Protein AF-A0A932NDX1-F1 (afdb_monomer_lite)

pLDDT: mean 85.48, std 8.46, range [51.53, 94.94]

Structure (mmCIF, N/CA/C/O backbone):
data_AF-A0A932NDX1-F1
#
_entry.id   AF-A0A932NDX1-F1
#
loop_
_atom_site.group_PDB
_atom_site.id
_atom_site.type_symbol
_atom_site.label_atom_id
_atom_site.label_alt_id
_atom_site.label_comp_id
_atom_site.label_asym_id
_atom_site.label_entity_id
_atom_site.label_seq_id
_atom_site.pdbx_PDB_ins_code
_atom_site.Cartn_x
_atom_site.Cartn_y
_atom_site.Cartn_z
_atom_site.occupancy
_atom_site.B_iso_or_equiv
_atom_site.auth_seq_id
_atom_site.auth_comp_id
_atom_site.auth_asym_id
_atom_site.auth_atom_id
_atom_site.pdbx_PDB_model_num
ATOM 1 N N . MET A 1 1 ? 3.238 -11.510 4.898 1.00 69.31 1 MET A N 1
ATOM 2 C CA . MET A 1 1 ? 3.927 -10.205 5.029 1.00 69.31 1 MET A CA 1
ATOM 3 C C . MET A 1 1 ? 5.353 -10.208 4.456 1.00 69.31 1 MET A C 1
ATOM 5 O O . MET A 1 1 ? 5.536 -9.669 3.377 1.00 69.31 1 MET A O 1
ATOM 9 N N . LEU A 1 2 ? 6.348 -10.876 5.064 1.00 79.75 2 LEU A N 1
ATOM 10 C CA . LEU A 1 2 ? 7.758 -10.866 4.595 1.00 79.75 2 LEU A CA 1
ATOM 11 C C . LEU A 1 2 ? 7.969 -11.289 3.123 1.00 79.75 2 LEU A C 1
ATOM 13 O O . LEU A 1 2 ? 8.825 -10.732 2.442 1.00 79.75 2 LEU A O 1
ATOM 17 N N . SER A 1 3 ? 7.192 -12.251 2.614 1.00 82.94 3 SER A N 1
ATOM 18 C CA . SER A 1 3 ? 7.258 -12.676 1.201 1.00 82.94 3 SER A CA 1
ATOM 19 C C . SER A 1 3 ? 6.712 -11.623 0.227 1.00 82.94 3 SER A C 1
ATOM 21 O O . SER A 1 3 ? 7.215 -11.487 -0.886 1.00 82.94 3 SER A O 1
ATOM 23 N N . ILE A 1 4 ? 5.700 -10.866 0.6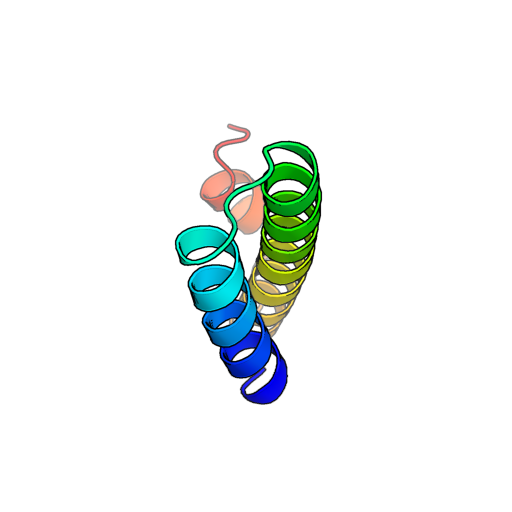53 1.00 82.50 4 ILE A N 1
ATOM 24 C CA . ILE A 1 4 ? 5.024 -9.851 -0.164 1.00 82.50 4 ILE A CA 1
ATOM 25 C C . ILE A 1 4 ? 5.935 -8.626 -0.293 1.00 82.50 4 ILE A C 1
ATOM 27 O O . ILE A 1 4 ? 6.215 -8.187 -1.401 1.00 82.50 4 ILE A O 1
ATOM 31 N N . VAL A 1 5 ? 6.536 -8.186 0.817 1.00 83.31 5 VAL A N 1
ATOM 32 C CA . VAL A 1 5 ? 7.529 -7.096 0.831 1.00 83.31 5 VAL A CA 1
ATOM 33 C C . VAL A 1 5 ? 8.756 -7.435 -0.027 1.00 83.31 5 VAL A C 1
ATOM 35 O O . VAL A 1 5 ? 9.238 -6.602 -0.792 1.00 83.31 5 VAL A O 1
ATOM 38 N N . LYS A 1 6 ? 9.250 -8.681 0.030 1.00 86.75 6 LYS A N 1
ATOM 39 C CA . LYS A 1 6 ? 10.343 -9.139 -0.851 1.00 86.75 6 LYS A CA 1
ATOM 40 C C . LYS A 1 6 ? 9.954 -9.097 -2.331 1.00 86.75 6 LYS A C 1
ATOM 42 O O . LYS A 1 6 ? 10.779 -8.717 -3.158 1.00 86.75 6 LYS A O 1
ATOM 47 N N . SER A 1 7 ? 8.715 -9.467 -2.649 1.00 83.81 7 SER A N 1
ATOM 48 C CA . SER A 1 7 ? 8.192 -9.431 -4.019 1.00 83.81 7 SER A CA 1
ATOM 49 C C . SER A 1 7 ? 8.062 -7.990 -4.521 1.00 83.81 7 SER A C 1
ATOM 51 O O . SER A 1 7 ? 8.517 -7.688 -5.619 1.00 83.81 7 SER A O 1
ATOM 53 N N . MET A 1 8 ? 7.563 -7.076 -3.684 1.00 86.50 8 MET A N 1
ATOM 54 C CA . MET A 1 8 ? 7.484 -5.642 -3.978 1.00 86.50 8 MET A CA 1
ATOM 55 C C . MET A 1 8 ? 8.864 -5.038 -4.277 1.00 86.50 8 MET A C 1
ATOM 57 O O . MET A 1 8 ? 9.020 -4.303 -5.251 1.00 86.50 8 MET A O 1
ATOM 61 N N . LEU A 1 9 ? 9.884 -5.378 -3.482 1.00 87.88 9 LEU A N 1
ATOM 62 C CA . LEU A 1 9 ? 11.254 -4.900 -3.696 1.00 87.88 9 LEU A CA 1
ATOM 63 C C . LEU A 1 9 ? 11.830 -5.373 -5.040 1.00 8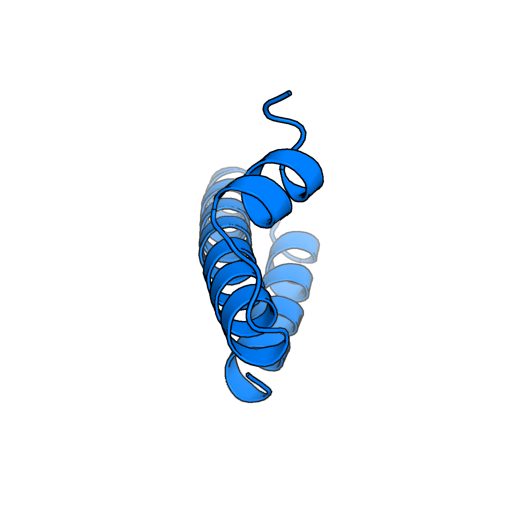7.88 9 LEU A C 1
ATOM 65 O O . LEU A 1 9 ? 12.529 -4.625 -5.721 1.00 87.88 9 LEU A O 1
ATOM 69 N N . GLU A 1 10 ? 11.545 -6.614 -5.425 1.00 88.00 10 GLU A N 1
ATOM 70 C CA . GLU A 1 10 ? 11.973 -7.168 -6.709 1.00 88.00 10 GLU A CA 1
ATOM 71 C C . GLU A 1 10 ? 11.245 -6.500 -7.887 1.00 88.00 10 GLU A C 1
ATOM 73 O O . GLU A 1 10 ? 11.876 -6.168 -8.892 1.00 88.00 10 GLU A O 1
ATOM 78 N N . LEU A 1 11 ? 9.944 -6.221 -7.749 1.00 85.50 11 LEU A N 1
ATOM 79 C CA . LEU A 1 11 ? 9.161 -5.493 -8.753 1.00 85.50 11 LEU A CA 1
ATOM 80 C C . LEU A 1 11 ? 9.695 -4.073 -8.982 1.00 85.50 11 LEU A C 1
ATOM 82 O O . LEU A 1 11 ? 9.876 -3.673 -10.130 1.00 85.50 11 LEU A O 1
ATOM 86 N N . HIS A 1 12 ? 10.050 -3.345 -7.918 1.00 83.69 12 HIS A N 1
ATOM 87 C CA . HIS A 1 12 ? 10.645 -2.006 -8.035 1.00 83.69 12 HIS A CA 1
ATOM 88 C C . HIS A 1 12 ? 11.988 -2.022 -8.775 1.00 83.69 12 HIS A C 1
ATOM 90 O O . HIS A 1 12 ? 12.261 -1.149 -9.602 1.00 83.69 12 HIS A O 1
ATOM 96 N N . LYS A 1 13 ? 12.825 -3.038 -8.532 1.00 86.06 13 LYS A N 1
ATOM 97 C CA . LYS A 1 13 ? 14.089 -3.211 -9.268 1.00 86.06 13 LYS A CA 1
ATOM 98 C C . LYS A 1 13 ? 13.846 -3.458 -10.756 1.00 86.06 13 LYS A C 1
ATOM 100 O O . LYS A 1 13 ? 14.545 -2.885 -11.591 1.00 86.06 13 LYS A O 1
ATOM 105 N N . ARG A 1 14 ? 12.849 -4.282 -11.094 1.00 81.69 14 ARG A N 1
ATOM 106 C CA . ARG A 1 14 ? 12.470 -4.572 -12.486 1.00 81.69 14 ARG A CA 1
ATOM 107 C C . ARG A 1 14 ? 11.889 -3.351 -13.186 1.00 81.69 14 ARG A C 1
ATOM 109 O O . ARG A 1 14 ? 12.277 -3.091 -14.320 1.00 81.69 14 ARG A O 1
ATOM 116 N N . LEU A 1 15 ? 11.061 -2.561 -12.504 1.00 79.50 15 LEU A N 1
ATOM 117 C CA . LEU A 1 15 ? 10.533 -1.298 -13.023 1.00 79.50 15 LEU A CA 1
ATOM 118 C C . LEU A 1 15 ? 11.658 -0.296 -13.338 1.00 79.50 15 LEU A C 1
ATOM 120 O O . LEU A 1 15 ? 11.660 0.306 -14.412 1.00 79.50 15 LEU A O 1
ATOM 124 N N . GLY A 1 16 ? 12.661 -0.177 -12.461 1.00 79.00 16 GLY A N 1
ATOM 125 C CA . GLY A 1 16 ? 13.839 0.668 -12.696 1.00 79.00 16 GLY A CA 1
ATOM 126 C C . GLY A 1 16 ? 14.739 0.189 -13.845 1.00 79.00 16 GLY A C 1
ATOM 127 O O . GLY A 1 16 ? 15.339 1.006 -14.542 1.00 79.00 16 GLY A O 1
ATOM 128 N N . ALA A 1 17 ? 14.815 -1.125 -14.073 1.00 81.06 17 ALA A N 1
ATOM 129 C CA . ALA A 1 17 ? 15.597 -1.730 -15.155 1.00 81.06 17 ALA A CA 1
ATOM 130 C C . ALA A 1 17 ? 14.840 -1.828 -16.499 1.00 81.06 17 ALA A C 1
ATOM 132 O O . ALA A 1 17 ? 15.469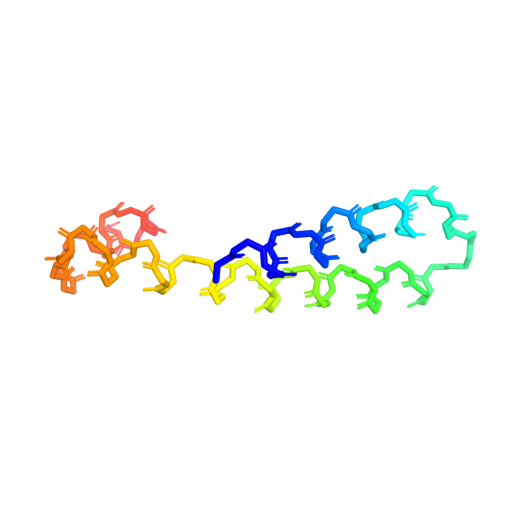 -2.024 -17.544 1.00 81.06 17 ALA A O 1
ATOM 133 N N . ALA A 1 18 ? 13.510 -1.698 -16.494 1.00 76.19 18 ALA A N 1
ATOM 134 C CA . ALA A 1 18 ? 12.668 -1.824 -17.678 1.00 76.19 18 ALA A CA 1
ATOM 135 C C . ALA A 1 18 ? 12.859 -0.639 -18.641 1.00 76.19 18 ALA A C 1
ATOM 137 O O . ALA A 1 18 ? 12.754 0.534 -18.260 1.00 76.19 18 ALA A O 1
ATOM 138 N N . LYS A 1 19 ? 13.133 -0.964 -19.912 1.00 64.75 19 LYS A N 1
ATOM 139 C CA . LYS A 1 19 ? 13.322 -0.005 -21.015 1.00 64.75 19 LYS A CA 1
ATOM 140 C C . LYS A 1 19 ? 12.034 0.275 -21.810 1.00 64.75 19 LYS A C 1
ATOM 142 O O . LYS A 1 19 ? 11.835 1.438 -22.154 1.00 64.75 19 LYS A O 1
ATOM 147 N N . PRO A 1 20 ? 11.162 -0.710 -22.111 1.00 75.06 20 PRO A N 1
ATOM 148 C CA . PRO A 1 20 ? 9.900 -0.440 -22.797 1.00 75.06 20 PRO A CA 1
ATOM 149 C C . PRO A 1 20 ? 8.857 0.182 -21.849 1.00 75.06 20 PRO A C 1
ATOM 151 O O . PRO A 1 20 ? 8.756 -0.242 -20.697 1.00 75.06 20 PRO A O 1
ATOM 154 N N . PRO A 1 21 ? 8.045 1.146 -22.315 1.00 68.38 21 PRO A N 1
ATOM 155 C CA . PRO A 1 21 ? 7.002 1.776 -21.500 1.00 68.38 21 PRO A CA 1
ATOM 156 C C . PRO A 1 21 ? 5.894 0.802 -21.063 1.00 68.38 21 PRO A C 1
ATOM 158 O O . PRO A 1 21 ? 5.409 0.916 -19.943 1.00 68.38 21 PRO A O 1
ATOM 161 N N . VAL A 1 22 ? 5.562 -0.207 -21.880 1.00 69.38 22 VAL A N 1
ATOM 162 C CA . VAL A 1 22 ? 4.507 -1.190 -21.555 1.00 69.38 22 VAL A CA 1
ATOM 163 C C . VAL A 1 22 ? 4.881 -2.087 -20.367 1.00 69.38 22 VAL A C 1
ATOM 165 O O . VAL A 1 22 ? 4.039 -2.423 -19.539 1.00 69.38 22 VAL A O 1
ATOM 168 N N . ASP A 1 23 ? 6.168 -2.420 -20.236 1.00 73.38 23 ASP A N 1
ATOM 169 C CA . ASP A 1 23 ? 6.663 -3.230 -19.123 1.00 73.38 23 ASP A CA 1
ATOM 170 C C . ASP A 1 23 ? 6.605 -2.432 -17.817 1.00 73.38 23 ASP A C 1
ATOM 172 O O . ASP A 1 23 ? 6.312 -2.983 -16.760 1.00 73.38 23 ASP A O 1
ATOM 176 N N . ARG A 1 24 ? 6.836 -1.114 -17.885 1.00 77.38 24 ARG A N 1
ATOM 177 C CA . ARG A 1 24 ? 6.741 -0.231 -16.717 1.00 77.38 24 ARG A CA 1
ATOM 178 C C . ARG A 1 24 ? 5.316 -0.119 -16.198 1.00 77.38 24 ARG A C 1
ATOM 180 O O . ARG A 1 24 ? 5.137 -0.207 -14.991 1.00 77.38 24 ARG A O 1
ATOM 187 N N . GLU A 1 25 ? 4.328 0.031 -17.077 1.00 86.12 25 GLU A N 1
ATOM 188 C CA . GLU A 1 25 ? 2.914 0.062 -16.674 1.00 86.12 25 GLU A CA 1
ATOM 189 C C . GLU A 1 25 ? 2.490 -1.254 -16.014 1.00 86.12 25 GLU A C 1
ATOM 191 O O . GLU A 1 25 ? 1.853 -1.241 -14.961 1.00 86.12 25 GLU A O 1
ATOM 196 N N . LEU A 1 26 ? 2.917 -2.394 -16.569 1.00 86.06 26 LEU A N 1
ATOM 197 C CA . LEU A 1 26 ? 2.652 -3.704 -15.977 1.00 86.06 26 LEU A CA 1
ATOM 198 C C . LEU A 1 26 ? 3.292 -3.848 -14.588 1.00 86.06 26 LEU A C 1
ATOM 200 O O . LEU A 1 26 ? 2.633 -4.304 -13.653 1.00 86.06 26 LEU A O 1
ATOM 204 N N . TYR A 1 27 ? 4.564 -3.468 -14.438 1.00 84.19 27 TYR A N 1
ATOM 205 C CA . TYR A 1 27 ? 5.243 -3.532 -13.143 1.00 84.19 27 TYR A CA 1
ATOM 206 C C . TYR A 1 27 ? 4.646 -2.552 -12.130 1.00 84.19 27 TYR A C 1
ATOM 208 O O . TYR A 1 27 ? 4.523 -2.915 -10.964 1.00 84.19 27 TYR A O 1
ATOM 216 N N . GLN A 1 28 ? 4.231 -1.358 -12.561 1.00 86.88 28 GLN A N 1
ATOM 217 C CA . GLN A 1 28 ? 3.573 -0.384 -11.694 1.00 86.88 28 GLN A CA 1
ATOM 218 C C . GLN A 1 28 ? 2.237 -0.924 -11.183 1.00 86.88 28 GLN A C 1
ATOM 220 O O . GLN A 1 28 ? 2.006 -0.931 -9.982 1.00 86.88 28 GLN A O 1
ATOM 225 N N . TRP A 1 29 ? 1.407 -1.491 -12.062 1.00 89.69 29 TRP A N 1
ATOM 226 C CA . TRP A 1 29 ? 0.144 -2.106 -11.652 1.00 89.69 29 TRP A CA 1
ATOM 227 C C . TRP A 1 29 ? 0.349 -3.248 -10.644 1.00 89.69 29 TRP A C 1
ATOM 229 O O . TRP A 1 29 ? -0.389 -3.366 -9.665 1.00 89.69 29 TRP A O 1
ATOM 239 N N . GLN A 1 30 ? 1.376 -4.081 -10.846 1.00 87.81 30 GLN A N 1
ATOM 240 C CA . GLN A 1 30 ? 1.720 -5.144 -9.895 1.00 87.81 30 GLN A CA 1
ATOM 241 C C . GLN A 1 30 ? 2.196 -4.589 -8.548 1.00 87.81 30 GLN A C 1
ATOM 243 O O . GLN A 1 30 ? 1.893 -5.178 -7.509 1.00 87.81 30 GLN A O 1
ATOM 248 N N . ILE A 1 31 ? 2.926 -3.472 -8.555 1.00 89.50 31 ILE A N 1
ATOM 249 C CA . ILE A 1 31 ? 3.338 -2.762 -7.342 1.00 89.50 31 ILE A CA 1
ATOM 250 C C . ILE A 1 31 ? 2.106 -2.242 -6.603 1.00 89.50 31 ILE A C 1
ATOM 252 O O . ILE A 1 31 ? 1.945 -2.591 -5.440 1.00 89.50 31 ILE A O 1
ATOM 256 N N . ASP A 1 32 ? 1.202 -1.535 -7.278 1.00 91.69 32 ASP A N 1
ATOM 257 C CA . ASP A 1 32 ? -0.000 -0.954 -6.666 1.00 91.69 32 ASP A CA 1
ATOM 258 C C . ASP A 1 32 ? -0.920 -2.038 -6.072 1.00 91.69 32 ASP A C 1
ATOM 260 O O . ASP A 1 32 ? -1.471 -1.895 -4.980 1.00 91.69 32 ASP A O 1
ATOM 264 N N . ALA A 1 33 ? -1.066 -3.172 -6.764 1.00 91.06 33 ALA A N 1
ATOM 265 C CA . ALA A 1 33 ? -1.829 -4.313 -6.259 1.00 91.06 33 ALA A CA 1
ATOM 266 C C . ALA A 1 33 ? -1.164 -4.980 -5.042 1.00 91.06 33 ALA A C 1
ATOM 268 O O . ALA A 1 33 ? -1.851 -5.553 -4.192 1.00 91.06 33 ALA A O 1
ATOM 269 N N . THR A 1 34 ? 0.167 -4.945 -4.972 1.00 89.81 34 THR A N 1
ATOM 270 C CA . THR A 1 34 ? 0.938 -5.466 -3.837 1.00 89.81 34 THR A CA 1
ATOM 271 C C . THR A 1 34 ? 0.881 -4.508 -2.648 1.00 89.81 34 THR A C 1
ATOM 273 O O . THR A 1 34 ? 0.777 -4.972 -1.517 1.00 89.81 34 THR A O 1
ATOM 276 N N . ASP A 1 35 ? 0.893 -3.201 -2.902 1.00 90.75 35 ASP A N 1
ATOM 277 C CA . ASP A 1 35 ? 0.787 -2.136 -1.901 1.00 90.75 35 ASP A CA 1
ATOM 278 C C . ASP A 1 35 ? -0.529 -2.255 -1.123 1.00 90.75 35 ASP A C 1
ATOM 280 O O . ASP A 1 35 ? -0.516 -2.471 0.084 1.00 90.75 35 ASP A O 1
ATOM 284 N N . LYS A 1 36 ? -1.658 -2.371 -1.834 1.00 91.31 36 LYS A N 1
ATOM 285 C CA . LYS A 1 36 ? -2.979 -2.602 -1.219 1.00 91.31 36 LYS A CA 1
ATOM 286 C C . LYS A 1 36 ? -3.058 -3.870 -0.367 1.00 91.31 36 LYS A C 1
ATOM 288 O O . LYS A 1 36 ? -3.765 -3.916 0.636 1.00 91.31 36 LYS A O 1
ATOM 293 N N . GLN A 1 37 ? -2.355 -4.933 -0.767 1.00 91.06 37 GLN A N 1
ATOM 294 C CA . GLN A 1 37 ? -2.277 -6.157 0.040 1.00 91.06 37 GLN A CA 1
ATOM 295 C C . GLN A 1 37 ? -1.453 -5.948 1.313 1.00 91.06 37 GLN A C 1
ATOM 297 O O . GLN A 1 37 ? -1.733 -6.580 2.331 1.00 91.06 37 GLN A O 1
ATOM 302 N N . ILE A 1 38 ? -0.422 -5.103 1.260 1.00 90.38 38 ILE A N 1
ATOM 303 C CA . ILE A 1 38 ? 0.367 -4.731 2.433 1.00 90.38 38 ILE A CA 1
ATOM 304 C C . ILE A 1 38 ? -0.480 -3.864 3.362 1.00 90.38 38 ILE A C 1
ATOM 306 O O . ILE A 1 38 ? -0.537 -4.188 4.546 1.00 90.38 38 ILE A O 1
ATOM 310 N N . ASP A 1 39 ? -1.183 -2.861 2.840 1.00 91.94 39 ASP A N 1
ATOM 311 C CA . ASP A 1 39 ? -2.066 -1.990 3.620 1.00 91.94 39 ASP A CA 1
ATOM 312 C C . ASP A 1 39 ? -3.114 -2.800 4.382 1.00 91.94 39 ASP A C 1
ATOM 314 O O . ASP A 1 39 ? -3.198 -2.699 5.603 1.00 91.94 39 ASP A O 1
ATOM 318 N N . ALA A 1 40 ? -3.813 -3.718 3.707 1.00 90.19 40 ALA A N 1
ATOM 319 C CA . ALA A 1 40 ? -4.792 -4.595 4.350 1.00 90.19 40 ALA A CA 1
ATOM 320 C C . ALA A 1 40 ? -4.187 -5.433 5.494 1.00 90.19 40 ALA A C 1
ATOM 322 O O . ALA A 1 40 ? -4.783 -5.560 6.563 1.00 90.19 40 ALA A O 1
ATOM 323 N N . LEU A 1 41 ? -2.981 -5.979 5.302 1.00 91.12 41 LEU A N 1
ATOM 324 C CA . LEU A 1 41 ? -2.285 -6.742 6.343 1.00 91.12 41 LEU A CA 1
ATOM 325 C C . LEU A 1 41 ? -1.825 -5.859 7.510 1.00 91.12 41 LEU A C 1
ATOM 327 O O . LEU A 1 41 ? -1.773 -6.327 8.648 1.00 91.12 41 LEU A O 1
ATOM 331 N N . VAL A 1 42 ? -1.446 -4.609 7.242 1.00 91.31 42 VAL A N 1
ATOM 332 C CA . VAL A 1 42 ? -1.077 -3.629 8.270 1.00 91.31 42 VAL A CA 1
ATOM 333 C C . VAL A 1 42 ? -2.319 -3.231 9.065 1.00 91.31 42 VAL A C 1
ATOM 335 O O . VAL A 1 42 ? -2.273 -3.248 10.295 1.00 91.31 42 VAL A O 1
ATOM 338 N N . TYR A 1 43 ? -3.439 -2.966 8.394 1.00 93.94 43 TYR A N 1
ATOM 339 C CA . TYR A 1 43 ? -4.715 -2.660 9.036 1.00 93.94 43 TYR A CA 1
ATOM 340 C C . TYR A 1 43 ? -5.175 -3.806 9.936 1.00 93.94 43 TYR A C 1
ATOM 342 O O . TYR A 1 43 ? -5.538 -3.568 11.086 1.00 93.94 43 TYR A O 1
ATOM 350 N N . GLU A 1 44 ? -5.061 -5.054 9.476 1.00 91.69 44 GLU A N 1
ATOM 351 C CA . GLU A 1 44 ? -5.366 -6.238 10.283 1.00 91.69 44 GLU A CA 1
ATOM 352 C C . GLU A 1 44 ? -4.428 -6.371 11.498 1.00 91.69 44 GLU A C 1
ATOM 354 O O . GLU A 1 44 ? -4.882 -6.646 12.612 1.00 91.69 44 GLU A O 1
ATOM 359 N N . LEU A 1 45 ? -3.123 -6.137 11.313 1.00 93.12 45 LEU A N 1
ATOM 360 C CA . LEU A 1 45 ? -2.123 -6.245 12.381 1.00 93.12 45 LEU A CA 1
ATOM 361 C C . LEU A 1 45 ? -2.376 -5.241 13.512 1.00 93.12 45 LEU A C 1
ATOM 363 O O . LEU A 1 45 ? -2.231 -5.585 14.687 1.00 93.12 45 LEU A O 1
ATOM 367 N N . TYR A 1 46 ? -2.748 -4.014 13.156 1.00 94.19 46 TYR A N 1
ATOM 368 C CA . TYR A 1 46 ? -3.042 -2.943 14.107 1.00 94.19 46 TYR A CA 1
ATOM 369 C C . TYR A 1 46 ? -4.523 -2.865 14.501 1.00 94.19 46 TYR A C 1
ATOM 371 O O . TYR A 1 46 ? -4.859 -2.101 15.401 1.00 94.19 46 TYR A O 1
ATOM 379 N N . ARG A 1 47 ? -5.378 -3.706 13.904 1.00 93.88 47 ARG A N 1
ATOM 380 C CA . ARG A 1 47 ? -6.830 -3.774 14.133 1.00 93.88 47 ARG A CA 1
ATOM 381 C C . ARG A 1 47 ? -7.539 -2.439 13.904 1.00 93.88 47 ARG A C 1
ATOM 383 O O . ARG A 1 47 ? -8.374 -2.053 14.720 1.00 93.88 47 ARG A O 1
ATOM 390 N N . LEU A 1 48 ? -7.190 -1.756 12.817 1.00 94.94 48 LEU A N 1
ATOM 391 C CA . LEU A 1 48 ? -7.834 -0.495 12.460 1.00 94.94 48 LEU A CA 1
ATOM 392 C C . LEU A 1 48 ? -9.313 -0.717 12.135 1.00 94.94 48 LEU A C 1
ATOM 394 O O . LEU A 1 48 ? -9.677 -1.747 11.558 1.00 94.94 48 LEU A O 1
ATOM 398 N N . THR A 1 49 ? -10.151 0.255 12.484 1.00 94.06 49 THR A N 1
ATOM 399 C CA . THR A 1 49 ? -11.551 0.302 12.035 1.00 94.06 49 THR A CA 1
ATOM 400 C C . THR A 1 49 ? -11.679 0.970 10.666 1.00 94.06 49 THR A C 1
ATOM 402 O O . THR A 1 49 ? -10.758 1.643 10.202 1.00 94.06 49 THR A O 1
ATOM 405 N N . ASP A 1 50 ? -12.838 0.821 10.023 1.00 91.69 50 ASP A N 1
ATOM 406 C CA . ASP A 1 50 ? -13.119 1.445 8.724 1.00 91.69 50 ASP A CA 1
ATOM 407 C C . ASP A 1 50 ? -12.962 2.978 8.777 1.00 91.69 50 ASP A C 1
ATOM 409 O O . ASP A 1 50 ? -12.480 3.590 7.824 1.00 91.69 50 ASP A O 1
ATOM 413 N N . GLU A 1 51 ? -13.298 3.608 9.910 1.00 93.31 51 GLU A N 1
ATOM 414 C CA . GLU A 1 51 ? -13.092 5.044 10.125 1.00 93.31 51 GLU A CA 1
ATOM 415 C C . GLU A 1 51 ? -11.607 5.420 10.190 1.00 93.31 51 GLU A C 1
ATOM 417 O O . GLU A 1 51 ? -11.196 6.425 9.610 1.00 93.31 51 GLU A O 1
ATOM 422 N N . GLU A 1 52 ? -10.788 4.624 10.878 1.00 93.44 52 GLU A N 1
ATOM 423 C CA . GLU A 1 52 ? -9.343 4.857 10.970 1.00 9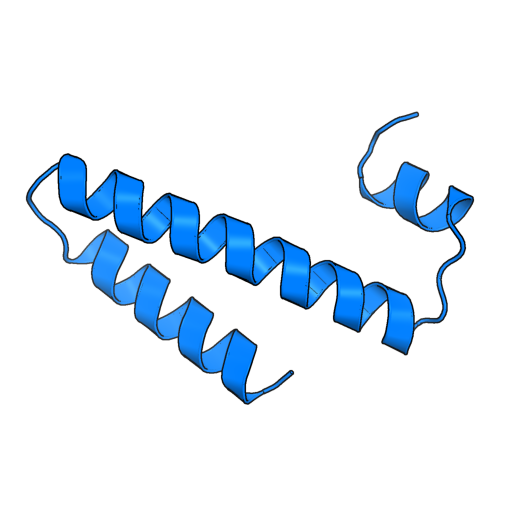3.44 52 GLU A CA 1
ATOM 424 C C . GLU A 1 52 ? -8.659 4.633 9.617 1.00 93.44 52 GLU A C 1
ATOM 426 O O . GLU A 1 52 ? -7.774 5.403 9.242 1.00 93.44 52 GLU A O 1
ATOM 431 N N . ILE A 1 53 ? -9.107 3.634 8.852 1.00 92.75 53 ILE A N 1
ATOM 432 C CA . ILE A 1 53 ? -8.643 3.388 7.481 1.00 92.75 53 ILE A CA 1
ATOM 433 C C . ILE A 1 53 ? -8.986 4.583 6.584 1.00 92.75 53 ILE A C 1
ATOM 435 O O . ILE A 1 53 ? -8.106 5.090 5.893 1.00 92.75 53 ILE A O 1
ATOM 439 N N . ALA A 1 54 ? -10.217 5.101 6.641 1.00 92.44 54 ALA A N 1
ATOM 440 C CA . ALA A 1 54 ? -10.633 6.256 5.840 1.00 92.44 54 ALA A CA 1
ATOM 441 C C . ALA A 1 54 ? -9.799 7.521 6.128 1.00 92.44 54 ALA A C 1
ATOM 443 O O . ALA A 1 54 ? -9.525 8.309 5.218 1.00 92.44 54 ALA A O 1
ATOM 444 N N . ILE A 1 55 ? -9.364 7.703 7.381 1.00 93.25 55 ILE A N 1
ATOM 445 C CA . ILE A 1 55 ? -8.446 8.782 7.774 1.00 93.25 55 ILE A CA 1
ATOM 446 C C . ILE A 1 55 ? -7.057 8.561 7.159 1.00 93.25 55 ILE A C 1
ATOM 448 O O . ILE A 1 55 ? -6.465 9.506 6.636 1.00 93.25 55 ILE A O 1
ATOM 452 N N . VAL A 1 56 ? -6.535 7.331 7.200 1.00 89.62 56 VAL A N 1
ATOM 453 C CA . VAL A 1 56 ? -5.224 6.980 6.624 1.00 89.62 56 VAL A CA 1
ATOM 454 C C . VAL A 1 56 ? -5.218 7.130 5.099 1.00 89.62 56 VAL A C 1
ATOM 456 O O . VAL A 1 56 ? -4.247 7.642 4.545 1.00 89.62 56 VAL A O 1
ATOM 459 N N . GLU A 1 57 ? -6.301 6.747 4.422 1.00 89.81 57 GLU A N 1
ATOM 460 C CA . GLU A 1 57 ? -6.450 6.874 2.966 1.00 89.81 57 GLU A CA 1
ATOM 461 C C . GLU A 1 57 ? -6.781 8.308 2.506 1.00 89.81 57 GLU A C 1
ATOM 463 O O . GLU A 1 57 ? -6.816 8.584 1.306 1.00 89.81 57 GLU A O 1
ATOM 468 N N . GLY A 1 58 ? -7.004 9.245 3.435 1.00 86.12 58 GLY A N 1
ATOM 469 C CA . GLY A 1 58 ? -7.296 10.642 3.111 1.00 86.12 58 GLY A CA 1
ATOM 470 C C . GLY A 1 58 ? -8.657 10.852 2.439 1.00 86.12 58 GLY A C 1
ATOM 471 O O . GLY A 1 58 ? -8.850 11.855 1.756 1.00 86.12 58 GLY A O 1
ATOM 472 N N . ALA A 1 59 ? -9.603 9.931 2.637 1.00 76.31 59 ALA A N 1
ATOM 473 C CA . ALA A 1 59 ? -10.963 9.999 2.098 1.00 76.31 59 ALA A CA 1
ATOM 474 C C . ALA A 1 59 ? -11.914 10.887 2.939 1.00 76.31 59 ALA A C 1
ATOM 476 O O . ALA A 1 59 ? -13.131 10.708 2.881 1.00 76.31 59 ALA A O 1
ATOM 477 N N . SER A 1 60 ? -11.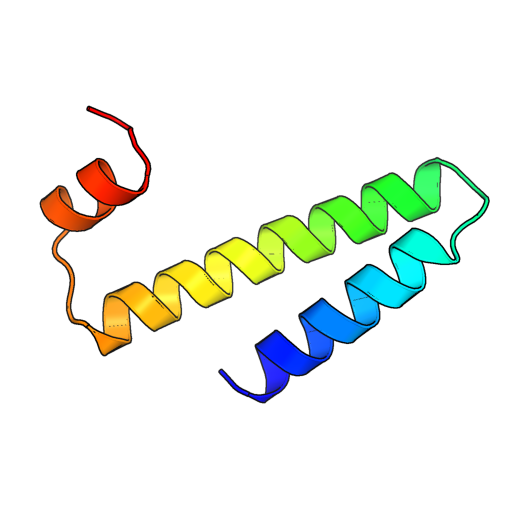362 11.809 3.742 1.00 51.53 60 SER A N 1
ATOM 478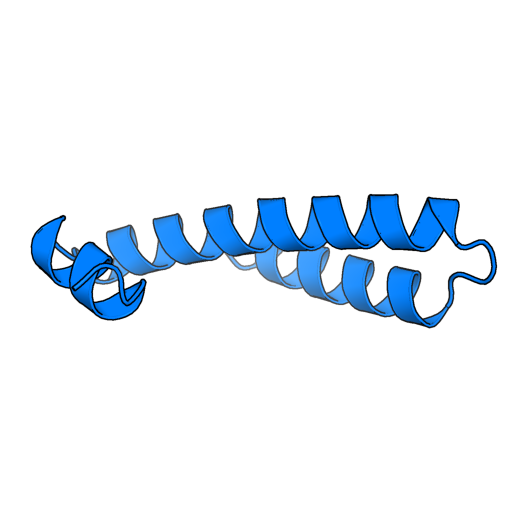 C CA . SER A 1 60 ? -12.089 12.700 4.668 1.00 51.53 60 SER A CA 1
ATOM 479 C C . SER A 1 60 ? -12.609 13.980 4.018 1.00 51.53 60 SER A C 1
ATOM 481 O O . SER A 1 60 ? -11.892 14.552 3.166 1.00 51.53 60 SER A O 1
#

Secondary structure (DSSP, 8-state):
-HHHHHHHHHHHHHHHH--SHHHHHHHHHHHHHHHHHHHHHHHHHHT--HHHHHHHTT--

Radius of gyration: 14.13 Å; chains: 1; bounding box: 29×25×37 Å

Foldseek 3Di:
DVVLVVVLVVLVVCLVVDDDPVSNVVSVVVNVVSVVVVLVVVCVVVVPDPVRVCVVVVVD

Sequence (60 aa):
MLSIVKSMLELHKRLGAAKPPVDRELYQWQIDATDKQIDALVYELYRLTDEEIAIVEGAS